Protein AF-A0A1U9MFT6-F1 (afdb_monomer_lite)

Radius of gyration: 11.61 Å; chains: 1; bounding box: 27×15×28 Å

Sequence (50 aa):
MTLFRRPILDYWSENDEALGDIVTHVLIQEIGRNFGLSDDTLDEIEEAVE

Structure (mmCIF, N/CA/C/O backbone):
data_AF-A0A1U9MFT6-F1
#
_entry.id   AF-A0A1U9MFT6-F1
#
loop_
_atom_site.group_PDB
_atom_site.id
_atom_site.type_symbol
_atom_site.label_atom_id
_atom_site.label_alt_id
_atom_site.label_comp_id
_atom_site.label_asym_id
_atom_site.label_entity_id
_atom_site.label_seq_id
_atom_site.pdbx_PDB_ins_code
_atom_site.Cartn_x
_atom_site.Cartn_y
_atom_site.Cartn_z
_atom_site.occupancy
_atom_site.B_iso_or_equiv
_atom_site.auth_seq_id
_atom_site.auth_comp_id
_atom_site.auth_asym_id
_atom_site.auth_atom_id
_atom_site.pdbx_PDB_model_num
ATOM 1 N N . MET A 1 1 ? 11.266 -9.474 2.564 1.00 81.19 1 MET A N 1
ATOM 2 C CA . MET A 1 1 ? 10.084 -8.598 2.512 1.00 81.19 1 MET A CA 1
ATOM 3 C C . MET A 1 1 ? 9.223 -8.871 3.734 1.00 81.19 1 MET A C 1
ATOM 5 O O . MET A 1 1 ? 8.923 -10.033 3.992 1.00 81.19 1 MET A O 1
ATOM 9 N N . THR A 1 2 ? 8.896 -7.834 4.505 1.00 88.19 2 THR A N 1
ATOM 10 C CA . THR A 1 2 ? 8.146 -7.932 5.768 1.00 88.19 2 THR A CA 1
ATOM 11 C C . THR A 1 2 ? 7.061 -6.864 5.768 1.00 88.19 2 THR A C 1
ATOM 13 O O . THR A 1 2 ? 7.378 -5.697 5.577 1.00 88.19 2 THR A O 1
ATOM 16 N N . LEU A 1 3 ? 5.806 -7.245 6.022 1.00 89.69 3 LEU A N 1
ATOM 17 C CA . LEU A 1 3 ? 4.709 -6.295 6.211 1.00 89.69 3 LEU A CA 1
ATOM 18 C C . LEU A 1 3 ? 4.473 -6.040 7.697 1.00 89.69 3 LEU A C 1
ATOM 20 O O . LEU A 1 3 ? 4.334 -6.973 8.495 1.00 89.69 3 LEU A O 1
ATOM 24 N N . PHE A 1 4 ? 4.380 -4.768 8.069 1.00 93.81 4 PHE A N 1
ATOM 25 C CA . PHE A 1 4 ? 4.060 -4.377 9.433 1.00 93.81 4 PHE A CA 1
ATOM 26 C C . PHE A 1 4 ? 2.551 -4.214 9.580 1.00 93.81 4 PHE A C 1
ATOM 28 O O . PHE A 1 4 ? 1.978 -3.187 9.231 1.00 93.81 4 PHE A O 1
ATOM 35 N N . ARG A 1 5 ? 1.906 -5.233 10.158 1.00 95.62 5 ARG A N 1
ATOM 36 C CA . ARG A 1 5 ? 0.451 -5.249 10.371 1.00 95.62 5 ARG A CA 1
ATOM 37 C C . ARG A 1 5 ? -0.062 -4.001 11.090 1.00 95.62 5 ARG A C 1
ATOM 39 O O . ARG A 1 5 ? -1.122 -3.506 10.746 1.00 95.62 5 ARG A O 1
ATOM 46 N N . ARG A 1 6 ? 0.638 -3.537 12.132 1.00 97.56 6 ARG A N 1
ATOM 47 C CA . ARG A 1 6 ? 0.125 -2.456 12.984 1.00 97.56 6 ARG A CA 1
ATOM 48 C C . ARG A 1 6 ? 0.033 -1.114 12.232 1.00 97.56 6 ARG A C 1
ATOM 50 O O . ARG A 1 6 ? -1.080 -0.620 12.166 1.00 97.56 6 ARG A O 1
ATOM 57 N N . PRO A 1 7 ? 1.095 -0.618 11.568 1.00 96.38 7 PRO A N 1
ATOM 58 C CA . PRO A 1 7 ? 1.005 0.549 10.687 1.00 96.38 7 PRO A CA 1
ATOM 59 C C . PRO A 1 7 ? -0.073 0.445 9.603 1.00 96.38 7 PRO A C 1
ATOM 61 O O . PRO A 1 7 ? -0.804 1.402 9.393 1.00 96.38 7 PRO A O 1
ATOM 64 N N . ILE A 1 8 ? -0.205 -0.718 8.951 1.00 96.38 8 ILE A N 1
ATOM 65 C CA . ILE A 1 8 ? -1.222 -0.930 7.906 1.00 96.38 8 ILE A CA 1
ATOM 66 C C . ILE A 1 8 ? -2.636 -0.792 8.486 1.00 96.38 8 ILE A C 1
ATOM 68 O O . ILE A 1 8 ? -3.488 -0.141 7.894 1.00 96.38 8 ILE A O 1
ATOM 72 N N . LEU A 1 9 ? -2.886 -1.385 9.658 1.00 97.31 9 LEU A N 1
ATOM 73 C CA . LEU A 1 9 ? -4.186 -1.294 10.325 1.00 97.31 9 LEU A CA 1
ATOM 74 C C . LEU A 1 9 ? -4.457 0.091 10.913 1.00 97.31 9 LEU A C 1
ATOM 76 O O . LEU A 1 9 ? -5.610 0.508 10.917 1.00 97.31 9 LEU A O 1
ATOM 80 N N . ASP A 1 10 ? -3.429 0.779 11.413 1.00 98.00 10 ASP A N 1
ATOM 81 C CA . ASP A 1 10 ? -3.562 2.143 11.922 1.00 98.00 10 ASP A CA 1
ATOM 82 C C . ASP A 1 10 ? -3.950 3.082 10.759 1.00 98.00 10 ASP A C 1
ATOM 84 O O . ASP A 1 10 ? -4.968 3.761 10.858 1.00 98.00 10 ASP A O 1
ATOM 88 N N . TYR A 1 11 ? -3.255 3.010 9.613 1.00 97.44 11 TYR A N 1
ATOM 89 C CA . TYR A 1 11 ? -3.629 3.744 8.394 1.00 97.44 11 TYR A CA 1
ATOM 90 C C . TYR A 1 11 ? -5.043 3.388 7.918 1.00 97.44 11 TYR A C 1
ATOM 92 O O . TYR A 1 11 ? -5.867 4.275 7.719 1.00 97.44 11 TYR A O 1
ATOM 100 N N . TRP A 1 12 ? -5.367 2.097 7.802 1.00 98.06 12 TRP A N 1
ATOM 101 C CA . TRP A 1 12 ? -6.701 1.659 7.384 1.00 98.06 12 TRP A CA 1
ATOM 102 C C . TRP A 1 12 ? -7.808 2.180 8.310 1.00 98.06 12 TRP A C 1
ATOM 104 O O . TRP A 1 12 ? -8.868 2.571 7.844 1.00 98.06 12 TRP A O 1
ATOM 114 N N . SER A 1 13 ? -7.570 2.229 9.623 1.00 97.88 13 SER A N 1
ATOM 115 C CA . SER A 1 13 ? -8.571 2.712 10.581 1.00 97.88 13 SER A CA 1
ATOM 116 C C . SER A 1 13 ? -8.880 4.210 10.469 1.00 97.88 13 SER A C 1
ATOM 118 O O . SER A 1 13 ? -9.910 4.656 10.975 1.00 97.88 13 SER A O 1
ATOM 120 N N . GLU A 1 14 ? -7.996 4.974 9.825 1.00 98.00 14 GLU A N 1
ATOM 121 C CA . GLU A 1 14 ? -8.096 6.425 9.651 1.00 98.00 14 GLU A CA 1
ATOM 122 C C . GLU A 1 14 ? -8.614 6.832 8.259 1.00 98.00 14 GLU A C 1
ATOM 124 O O . GLU A 1 14 ? -8.917 8.007 8.051 1.00 98.00 14 GLU A O 1
ATOM 129 N N . ASN A 1 15 ? -8.743 5.887 7.318 1.00 97.25 15 ASN A N 1
ATOM 130 C CA . ASN A 1 15 ? -9.089 6.145 5.917 1.00 97.25 15 ASN A CA 1
ATOM 131 C C . ASN A 1 15 ? -10.304 5.309 5.470 1.00 97.25 15 ASN A C 1
ATOM 133 O O . ASN A 1 15 ? -10.578 4.246 6.020 1.00 97.25 15 ASN A O 1
ATOM 137 N N . ASP A 1 16 ? -11.032 5.780 4.455 1.00 94.94 16 ASP A N 1
ATOM 138 C CA . ASP A 1 16 ? -12.219 5.103 3.897 1.00 94.94 16 ASP A CA 1
ATOM 139 C C . ASP A 1 16 ? -11.852 4.269 2.652 1.00 94.94 16 ASP A C 1
ATOM 141 O O . ASP A 1 16 ? -12.472 4.366 1.597 1.00 94.94 16 ASP A O 1
ATOM 145 N N . GLU A 1 17 ? -10.772 3.495 2.765 1.00 95.38 17 GLU A N 1
ATOM 146 C CA . GLU A 1 17 ? -10.225 2.637 1.708 1.00 95.38 17 GLU A CA 1
ATOM 147 C C . GLU A 1 17 ? -10.360 1.160 2.112 1.00 95.38 17 GLU A C 1
ATOM 149 O O . GLU A 1 17 ? -10.315 0.813 3.303 1.00 95.38 17 GLU A O 1
ATOM 154 N N . ALA A 1 18 ? -10.538 0.247 1.150 1.00 96.44 18 ALA A N 1
ATOM 155 C CA . ALA A 1 18 ? -10.584 -1.166 1.491 1.00 96.44 18 ALA A CA 1
ATOM 156 C C . ALA A 1 18 ? -9.190 -1.646 1.922 1.00 96.44 18 ALA A C 1
ATOM 158 O O . ALA A 1 18 ? -8.181 -1.381 1.277 1.00 96.44 18 ALA A O 1
ATOM 159 N N . LEU A 1 19 ? -9.123 -2.449 2.989 1.00 96.75 19 LEU A N 1
ATOM 160 C CA . LEU A 1 19 ? -7.855 -3.023 3.459 1.00 96.75 19 LEU A CA 1
ATOM 161 C C . LEU A 1 19 ? -7.122 -3.819 2.362 1.00 96.75 19 LEU A C 1
ATOM 163 O O . LEU A 1 19 ? -5.896 -3.909 2.380 1.00 96.75 19 LEU A O 1
ATOM 167 N N . GLY A 1 20 ? -7.871 -4.414 1.429 1.00 95.38 20 GLY A N 1
ATOM 168 C CA . GLY A 1 20 ? -7.308 -5.125 0.283 1.00 95.38 20 GLY A CA 1
ATOM 169 C C . GLY A 1 20 ? -6.513 -4.215 -0.652 1.00 95.38 20 GLY A C 1
ATOM 170 O O . GLY A 1 20 ? -5.453 -4.633 -1.111 1.00 95.38 20 GLY A O 1
ATOM 171 N N . ASP A 1 21 ? -6.970 -2.983 -0.861 1.00 95.69 21 ASP A N 1
ATOM 172 C CA . ASP A 1 21 ? -6.348 -2.016 -1.771 1.00 95.69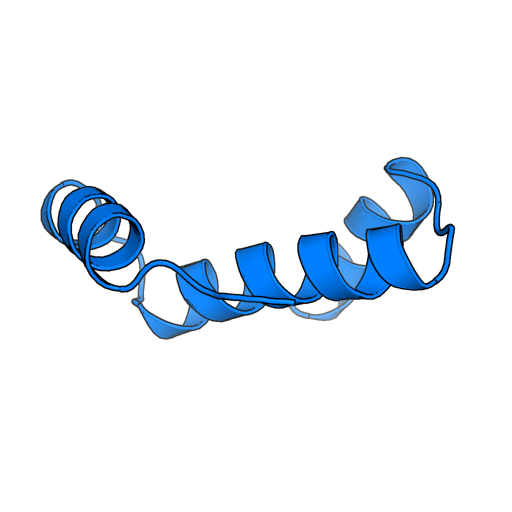 21 ASP A CA 1
ATOM 173 C C . ASP A 1 21 ? -5.029 -1.520 -1.166 1.00 95.69 21 ASP A C 1
ATOM 175 O O . ASP A 1 21 ? -3.970 -1.650 -1.780 1.00 95.69 21 ASP A O 1
ATOM 179 N N . ILE A 1 22 ? -5.051 -1.173 0.126 1.00 95.94 22 ILE A N 1
ATOM 180 C CA . ILE A 1 22 ? -3.859 -0.799 0.905 1.00 95.94 22 ILE A CA 1
ATOM 181 C C . ILE A 1 22 ? -2.799 -1.907 0.867 1.00 95.94 22 ILE A C 1
ATOM 183 O O . ILE A 1 22 ? -1.608 -1.656 0.674 1.00 95.94 22 ILE A O 1
ATOM 187 N N . VAL A 1 23 ? -3.207 -3.164 1.077 1.00 95.50 23 VAL A N 1
ATOM 188 C CA . VAL A 1 23 ? -2.278 -4.300 1.032 1.00 95.50 23 VAL A CA 1
ATOM 189 C C . VAL A 1 23 ? -1.738 -4.504 -0.382 1.00 95.50 23 VAL A C 1
ATOM 191 O O . VAL A 1 23 ? -0.547 -4.767 -0.527 1.00 95.50 23 VAL A O 1
ATOM 194 N N . THR A 1 24 ? -2.578 -4.377 -1.408 1.00 95.12 24 THR A N 1
ATOM 195 C CA . THR A 1 24 ? -2.179 -4.531 -2.814 1.00 95.12 24 THR A CA 1
ATOM 196 C C . THR A 1 24 ? -1.137 -3.488 -3.204 1.00 95.12 24 THR A C 1
ATOM 198 O O . THR A 1 24 ? -0.066 -3.870 -3.674 1.00 95.12 24 THR A O 1
ATOM 201 N N . HIS A 1 25 ? -1.383 -2.215 -2.893 1.00 94.38 25 HIS A N 1
ATOM 202 C CA . HIS A 1 25 ? -0.454 -1.109 -3.127 1.00 94.38 25 HIS A CA 1
ATOM 203 C C . HIS A 1 25 ? 0.912 -1.364 -2.467 1.00 94.38 25 HIS A C 1
ATOM 205 O O . HIS A 1 25 ? 1.950 -1.410 -3.128 1.00 94.38 25 HIS A O 1
ATOM 211 N N . VAL A 1 26 ? 0.928 -1.669 -1.162 1.00 94.31 26 VAL A N 1
ATOM 212 C CA . VAL A 1 26 ? 2.189 -1.930 -0.441 1.00 94.31 26 VAL A CA 1
ATOM 213 C C . VAL A 1 26 ? 2.914 -3.170 -0.987 1.00 94.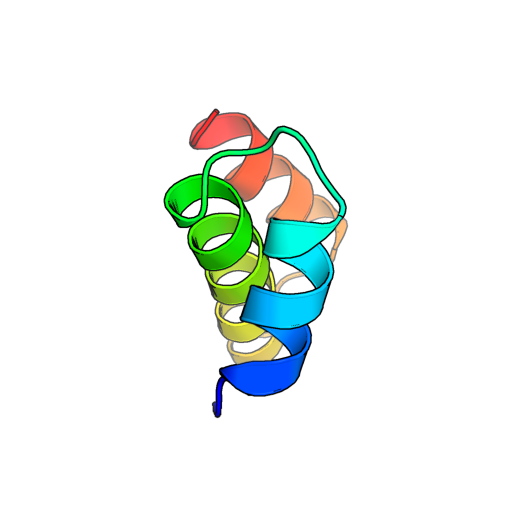31 26 VAL A C 1
ATOM 215 O O . VAL A 1 26 ? 4.144 -3.195 -1.044 1.00 94.31 26 VAL A O 1
ATOM 218 N N . LEU A 1 27 ? 2.184 -4.215 -1.394 1.00 94.31 27 LEU A N 1
ATOM 219 C CA . LEU A 1 27 ? 2.783 -5.410 -1.993 1.00 94.31 27 LEU A CA 1
ATOM 220 C C . LEU A 1 27 ? 3.427 -5.109 -3.350 1.00 94.31 27 LEU A C 1
ATOM 222 O O . LEU A 1 27 ? 4.536 -5.591 -3.584 1.00 94.31 27 LEU A O 1
ATOM 226 N N . ILE A 1 28 ? 2.764 -4.342 -4.219 1.00 94.50 28 ILE A N 1
ATOM 227 C CA . ILE A 1 28 ? 3.289 -3.972 -5.539 1.00 94.50 28 ILE A CA 1
ATOM 228 C C . ILE A 1 28 ? 4.600 -3.199 -5.377 1.00 94.50 28 ILE A C 1
ATOM 230 O O . ILE A 1 28 ? 5.613 -3.612 -5.948 1.00 94.50 28 ILE A O 1
ATOM 234 N N . GLN A 1 29 ? 4.632 -2.183 -4.511 1.00 93.06 29 GLN A N 1
ATOM 235 C CA . GLN A 1 29 ? 5.842 -1.393 -4.262 1.00 93.06 29 GLN A CA 1
ATOM 236 C C . GLN A 1 29 ? 6.996 -2.226 -3.703 1.00 93.06 29 GLN A C 1
ATOM 238 O O . GLN A 1 29 ? 8.130 -2.156 -4.187 1.00 93.06 29 GLN A O 1
ATOM 243 N N . GLU A 1 30 ? 6.725 -3.043 -2.686 1.00 93.94 30 GLU A N 1
ATOM 244 C CA . GLU A 1 30 ? 7.764 -3.839 -2.039 1.00 93.94 30 GLU A CA 1
ATOM 245 C C . GLU A 1 30 ? 8.302 -4.931 -2.969 1.00 93.94 30 GLU A C 1
ATOM 247 O O . GLU A 1 30 ? 9.512 -5.161 -3.022 1.00 93.94 30 GLU A O 1
ATOM 252 N N . ILE A 1 31 ? 7.438 -5.604 -3.733 1.00 93.25 31 ILE A N 1
ATOM 253 C CA . ILE A 1 31 ? 7.866 -6.596 -4.723 1.00 93.25 31 ILE A CA 1
ATOM 254 C C . ILE A 1 31 ? 8.652 -5.904 -5.836 1.00 93.25 31 ILE A C 1
ATOM 256 O O . ILE A 1 31 ? 9.778 -6.314 -6.113 1.00 93.25 31 ILE A O 1
ATOM 260 N N . GLY A 1 32 ? 8.128 -4.834 -6.428 1.00 93.81 32 GLY A N 1
ATOM 261 C CA . GLY A 1 32 ? 8.791 -4.151 -7.533 1.00 93.81 32 GLY A CA 1
ATOM 262 C C . GLY A 1 32 ? 10.162 -3.598 -7.162 1.00 93.81 32 GLY A C 1
ATOM 263 O O . GLY A 1 32 ? 11.127 -3.826 -7.893 1.00 93.81 32 GLY A O 1
ATOM 264 N N . ARG A 1 33 ? 10.307 -3.005 -5.970 1.00 91.69 33 ARG A N 1
ATOM 265 C CA . ARG A 1 33 ? 11.614 -2.560 -5.467 1.00 91.69 33 ARG A CA 1
ATOM 266 C C . ARG A 1 33 ? 12.583 -3.726 -5.255 1.00 91.69 33 ARG A C 1
ATOM 268 O O . ARG A 1 33 ? 13.762 -3.596 -5.576 1.00 91.69 33 ARG A O 1
ATOM 275 N N . ASN A 1 34 ? 12.109 -4.879 -4.773 1.00 92.88 34 ASN A N 1
ATOM 276 C CA . ASN A 1 34 ? 12.941 -6.088 -4.661 1.00 92.88 34 ASN A CA 1
ATOM 277 C C . ASN A 1 34 ? 13.415 -6.614 -6.030 1.00 92.88 34 ASN A C 1
ATOM 279 O O . ASN A 1 34 ? 14.479 -7.228 -6.102 1.00 92.88 34 ASN A O 1
ATOM 283 N N . PHE A 1 35 ? 12.656 -6.367 -7.102 1.00 95.25 35 PHE A N 1
ATOM 284 C CA . PHE A 1 35 ? 13.016 -6.729 -8.478 1.00 95.25 35 PHE A CA 1
ATOM 285 C C . PHE A 1 35 ? 13.738 -5.612 -9.253 1.00 95.25 35 PHE A C 1
ATOM 287 O O . PHE A 1 35 ? 14.150 -5.838 -10.390 1.00 95.25 35 PHE A O 1
ATOM 294 N N . GLY A 1 36 ? 13.949 -4.441 -8.645 1.00 95.62 36 GLY A N 1
ATOM 295 C CA . GLY A 1 36 ? 14.635 -3.309 -9.273 1.00 95.62 36 GLY A CA 1
ATOM 296 C C . GLY A 1 36 ? 13.800 -2.579 -10.327 1.00 95.62 36 GLY A C 1
ATOM 297 O O . GLY A 1 36 ? 14.373 -1.986 -11.240 1.00 95.62 36 GLY A O 1
ATOM 298 N N . LEU A 1 37 ? 12.470 -2.640 -10.221 1.00 96.50 37 LEU A N 1
ATOM 299 C CA . LEU A 1 37 ? 11.568 -1.834 -11.043 1.00 96.50 37 LEU A CA 1
ATOM 300 C C . LEU A 1 37 ? 11.697 -0.352 -10.666 1.00 96.50 37 LEU A C 1
ATOM 302 O O . LEU A 1 37 ? 11.957 -0.027 -9.504 1.00 96.50 37 LEU A O 1
ATOM 306 N N . SER A 1 38 ? 11.549 0.534 -11.655 1.00 95.94 38 SER A N 1
ATOM 307 C CA .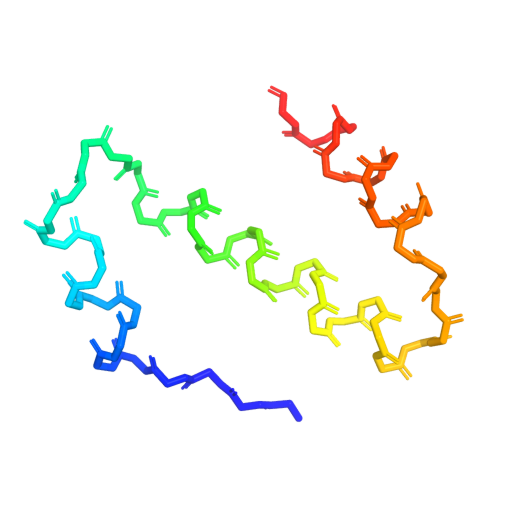 SER A 1 38 ? 11.463 1.973 -11.402 1.00 95.94 38 SER A CA 1
ATOM 308 C C . SER A 1 38 ? 10.098 2.333 -10.827 1.00 95.94 38 SER A C 1
ATOM 310 O O . SER A 1 38 ? 9.130 1.612 -11.062 1.00 95.94 38 SER A O 1
ATOM 312 N N . ASP A 1 39 ? 10.022 3.471 -10.138 1.00 93.44 39 ASP A N 1
ATOM 313 C CA . ASP A 1 39 ? 8.752 4.011 -9.646 1.00 93.44 39 ASP A CA 1
ATOM 314 C C . ASP A 1 39 ? 7.757 4.200 -10.810 1.00 93.44 39 ASP A C 1
ATOM 316 O O . ASP A 1 39 ? 6.644 3.707 -10.724 1.00 93.44 39 ASP A O 1
ATOM 320 N N . ASP A 1 40 ? 8.201 4.711 -11.968 1.00 95.44 40 ASP A N 1
ATOM 321 C CA . ASP A 1 40 ? 7.352 4.817 -13.172 1.00 95.44 40 ASP A CA 1
ATOM 322 C C . ASP A 1 40 ? 6.741 3.466 -13.612 1.00 95.44 40 ASP A C 1
ATOM 324 O O . ASP A 1 40 ? 5.594 3.397 -14.035 1.00 95.44 40 ASP A O 1
ATOM 328 N N . THR A 1 41 ? 7.503 2.367 -13.510 1.00 95.50 41 THR A N 1
ATOM 329 C CA . THR A 1 41 ? 6.990 1.025 -13.849 1.00 95.50 41 THR A CA 1
ATOM 330 C C . THR A 1 41 ? 6.018 0.522 -12.782 1.00 95.50 41 THR A C 1
ATOM 332 O O . THR A 1 41 ? 5.114 -0.253 -13.083 1.00 95.50 41 THR A O 1
ATOM 335 N N . LEU A 1 42 ? 6.232 0.905 -11.522 1.00 94.44 42 LEU A N 1
ATOM 336 C CA . LEU A 1 42 ? 5.331 0.555 -10.431 1.00 94.44 42 LEU A CA 1
ATOM 337 C C . LEU A 1 42 ? 3.989 1.252 -10.604 1.00 94.44 42 LEU A C 1
ATOM 339 O O . LEU A 1 42 ? 2.974 0.573 -10.511 1.00 94.44 42 LEU A O 1
ATOM 343 N N . ASP A 1 43 ? 3.998 2.535 -10.956 1.00 93.25 43 ASP A N 1
ATOM 344 C CA . ASP A 1 43 ? 2.788 3.309 -11.235 1.00 93.25 43 ASP A CA 1
ATOM 345 C C . ASP A 1 43 ? 1.983 2.672 -12.383 1.00 93.25 43 ASP A C 1
ATOM 347 O O . ASP A 1 43 ? 0.785 2.440 -12.242 1.00 93.25 43 ASP A O 1
ATOM 351 N N . GLU A 1 44 ? 2.642 2.266 -13.479 1.00 94.75 44 GLU A N 1
ATOM 352 C CA . GLU A 1 44 ? 1.991 1.537 -14.584 1.00 94.75 44 GLU A CA 1
ATOM 353 C C . GLU A 1 44 ? 1.364 0.198 -14.142 1.00 94.75 44 GLU A C 1
ATOM 355 O O . GLU A 1 44 ? 0.317 -0.207 -14.652 1.00 94.75 44 GLU A O 1
ATOM 360 N N . ILE A 1 45 ? 2.007 -0.526 -13.218 1.00 92.94 45 ILE A N 1
ATOM 361 C CA . ILE A 1 45 ? 1.487 -1.793 -12.682 1.00 92.94 45 ILE A CA 1
ATOM 362 C C . ILE A 1 45 ? 0.315 -1.542 -11.730 1.00 92.94 45 ILE A C 1
ATOM 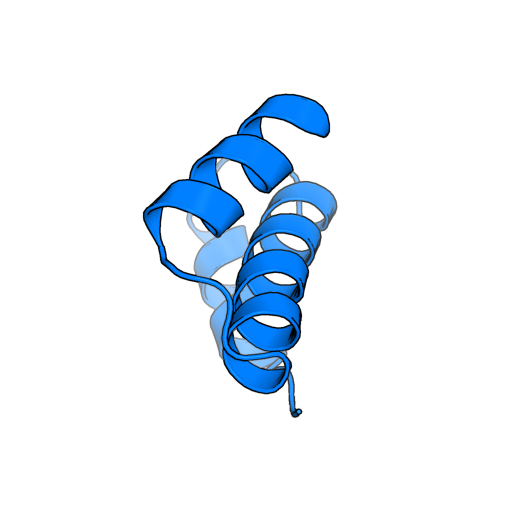364 O O . ILE A 1 45 ? -0.634 -2.323 -11.742 1.00 92.94 45 ILE A O 1
ATOM 368 N N . GLU A 1 46 ? 0.378 -0.492 -10.911 1.00 91.69 46 GLU A N 1
ATOM 369 C CA . GLU A 1 46 ? -0.710 -0.100 -10.015 1.00 91.69 46 GLU A CA 1
ATOM 370 C C . GLU A 1 46 ? -1.951 0.315 -10.820 1.00 91.69 46 GLU A C 1
ATOM 372 O O . GLU A 1 46 ? -3.016 -0.260 -10.602 1.00 91.69 46 GLU A O 1
ATOM 377 N N . GLU A 1 47 ? -1.801 1.179 -11.833 1.00 92.19 47 GLU A N 1
ATOM 378 C CA . GLU A 1 47 ? -2.895 1.583 -12.737 1.00 92.19 47 GLU A CA 1
ATOM 379 C C . GLU A 1 47 ? -3.523 0.396 -13.487 1.00 92.19 47 GLU A C 1
ATOM 381 O O . GLU A 1 47 ? -4.701 0.420 -13.834 1.00 92.19 47 GLU A O 1
ATOM 386 N N . ALA A 1 48 ? -2.753 -0.660 -13.766 1.00 90.50 48 ALA A N 1
ATOM 387 C CA . ALA A 1 48 ? -3.258 -1.843 -14.460 1.00 90.50 48 ALA A CA 1
ATOM 388 C C . ALA A 1 48 ? -4.113 -2.773 -13.575 1.00 90.50 48 ALA A C 1
ATOM 390 O O . ALA A 1 48 ? -4.754 -3.689 -14.105 1.00 90.50 48 ALA A O 1
ATOM 391 N N . VAL A 1 49 ? -4.072 -2.601 -12.250 1.00 86.81 49 VAL A N 1
ATOM 392 C CA . VAL A 1 49 ? -4.783 -3.432 -11.260 1.00 86.81 49 VAL A CA 1
ATOM 393 C C . VAL A 1 49 ? -6.031 -2.727 -10.703 1.00 86.8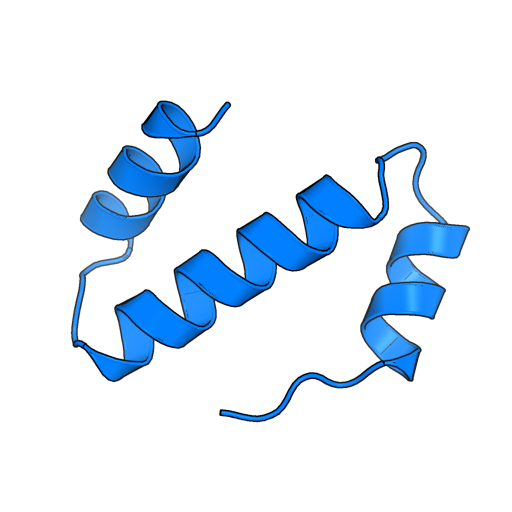1 49 VAL A C 1
ATOM 395 O O . VAL A 1 49 ? -6.895 -3.406 -10.141 1.00 86.81 49 VAL A O 1
ATOM 398 N N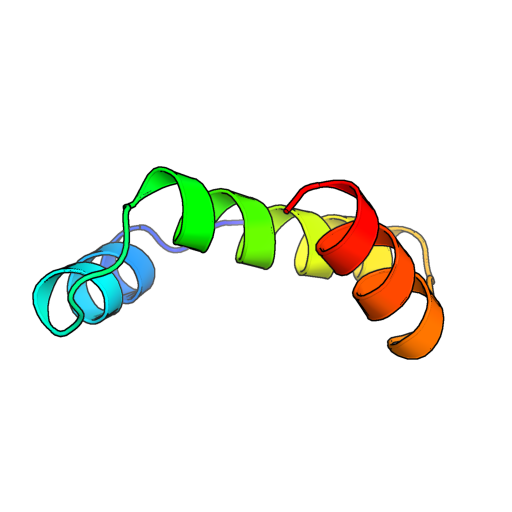 . GLU A 1 50 ? -6.138 -1.411 -10.897 1.00 74.75 50 GLU A N 1
ATOM 399 C CA . GLU A 1 50 ? -7.282 -0.554 -10.535 1.00 74.75 50 GLU A CA 1
ATOM 400 C C . GLU A 1 50 ? -8.466 -0.673 -11.522 1.00 74.75 50 GLU A C 1
ATOM 402 O O . GLU A 1 50 ? -9.631 -0.689 -11.052 1.00 74.75 50 GLU A O 1
#

pLDDT: mean 93.98, std 4.1, range [74.75, 98.06]

Organism: NCBI:txid2750995

InterPro domains:
  IPR010428 Zincin-like metallopeptidase [PF06262] (1-46)
  IPR038555 Zincin-like metallopeptidase superfamily [G3DSA:3.30.2010.20] (1-46)

Foldseek 3Di:
DDDDPVVLVVVVVVDPDDSVLSVVLVCLVVVCVVVVHDPVVSVVVNVVVD

Secondary structure (DSSP, 8-state):
----HHHHHHHHHHSSS-HHHHHHHHHHHHHHHHHT--HHHHHHHHHTT-